Protein AF-A0A9P6EX40-F1 (afdb_monomer)

Solvent-accessible surface area (backbone atoms only — not comparable to full-atom values): 4508 Å² total; per-residue (Å²): 136,52,92,84,65,72,79,61,85,82,76,80,92,71,69,68,47,38,43,72,53,44,27,65,74,70,71,49,63,88,87,54,73,64,78,80,71,55,64,64,44,81,42,77,54,94,50,88,89,52,75,69,46,77,47,63,75,78,69,39,85,65,88,73,135

Secondary structure (DSSP, 8-state):
--TTTTS--PPPS----BHHHHHHHTT--SSS-TTTTPPPEEE--SSTTSPPEEE-PPPBS----

Sequence (65 aa):
ELPGLTDTTVPKRLGPKRANNIRKFFNLTKDDDVRKFVIRREVQPKNAEKKPYTKAPKIQRLVTP

Foldseek 3Di:
DDPPPPPDDDDDPADDQEQVRLCVVVVHDPPDDSVVSFDWDWDDDPDPPDDIDIDTHHRPPDDDD

pLDDT: mean 89.07, std 5.86, range [67.31, 95.62]

Mean predicted aligned error: 5.75 Å

Nearest PDB structures (foldseek):
  7r81-assembly1_H2  TM=9.266E-01  e=1.950E-08  Neurospora crassa
  7olc-assembly1_SG  TM=9.185E-01  e=2.238E-08  Thermochaetoides thermop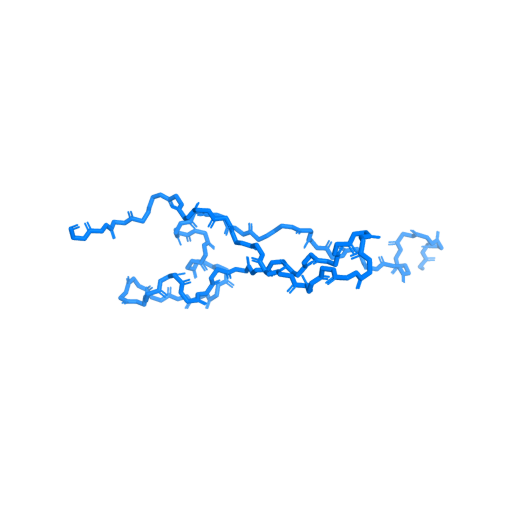hila DSM 1495
  8q87-assembly1_Af  TM=9.075E-01  e=1.017E-07  Gallus gallus
  8a98-assembly1_SG  TM=9.566E-01  e=1.890E-07  Leishmania major strain Friedlin
  9axv-assembly1_AJ  TM=8.637E-01  e=1.537E-07  Schizosaccharomyces pombe

Organism: NCBI:txid979761

InterPro domains:
  IPR001377 Small ribosomal subunit protein eS6 [PTHR11502] (1-65)

Structure (mmCIF, N/CA/C/O backbone):
data_AF-A0A9P6EX40-F1
#
_entry.id   AF-A0A9P6EX40-F1
#
loop_
_atom_site.group_PDB
_atom_site.id
_atom_site.type_symbol
_atom_site.label_atom_id
_atom_site.label_alt_id
_atom_site.label_comp_id
_atom_site.label_asym_id
_atom_site.label_entity_id
_atom_site.label_seq_id
_atom_site.pdbx_PDB_ins_code
_atom_site.Cartn_x
_atom_site.Cartn_y
_atom_site.Cartn_z
_atom_site.occupancy
_atom_site.B_iso_or_equiv
_atom_site.auth_seq_id
_atom_site.auth_comp_id
_atom_site.auth_asym_id
_atom_site.auth_atom_id
_atom_site.pdbx_PDB_model_num
ATOM 1 N N . GLU A 1 1 ? 31.198 7.906 5.553 1.00 67.31 1 GLU A N 1
ATOM 2 C CA . GLU A 1 1 ? 30.264 7.167 4.681 1.00 67.31 1 GLU A CA 1
ATOM 3 C C . GLU A 1 1 ? 31.033 6.047 4.013 1.00 67.31 1 GLU A C 1
ATOM 5 O O . GLU A 1 1 ? 32.203 6.249 3.699 1.00 67.31 1 GLU A O 1
ATOM 10 N N . LEU A 1 2 ? 30.444 4.855 3.929 1.00 80.81 2 LEU A N 1
ATOM 11 C CA . LEU A 1 2 ? 31.109 3.687 3.356 1.00 80.81 2 LEU A CA 1
ATOM 12 C C . LEU A 1 2 ? 30.554 3.442 1.954 1.00 80.81 2 LEU A C 1
ATOM 14 O O . LEU A 1 2 ? 29.339 3.218 1.838 1.00 80.81 2 LEU A O 1
ATOM 18 N N . PRO A 1 3 ? 31.423 3.441 0.923 1.00 83.56 3 PRO A N 1
ATOM 19 C CA . PRO A 1 3 ? 30.975 3.276 -0.441 1.00 83.56 3 PRO A CA 1
ATOM 20 C C . PRO A 1 3 ? 30.251 1.937 -0.601 1.00 83.56 3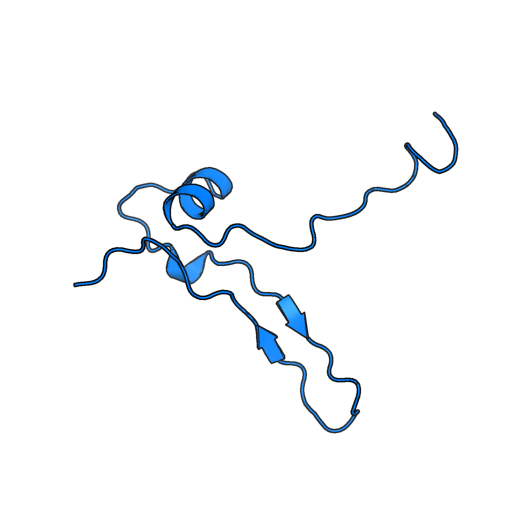 PRO A C 1
ATOM 22 O O . PRO A 1 3 ? 30.769 0.886 -0.219 1.00 83.56 3 PRO A O 1
ATOM 25 N N . GLY A 1 4 ? 29.029 1.983 -1.122 1.00 80.69 4 GLY A N 1
ATOM 26 C CA . GLY A 1 4 ? 28.190 0.807 -1.372 1.00 80.69 4 GLY A CA 1
ATOM 27 C C . GLY A 1 4 ? 27.254 0.372 -0.236 1.00 80.69 4 GLY A C 1
ATOM 28 O O . GLY A 1 4 ? 26.387 -0.463 -0.491 1.00 80.69 4 GLY A O 1
ATOM 29 N N . LEU A 1 5 ? 27.354 0.936 0.977 1.00 81.69 5 LEU A N 1
ATOM 30 C CA . LEU A 1 5 ? 26.419 0.631 2.078 1.00 81.69 5 LEU A CA 1
ATOM 31 C C . LEU A 1 5 ? 25.511 1.812 2.423 1.00 81.69 5 LEU A C 1
ATOM 33 O O . LEU A 1 5 ? 24.305 1.635 2.580 1.00 81.69 5 LEU A O 1
ATOM 37 N N . THR A 1 6 ? 26.083 3.008 2.543 1.00 86.25 6 THR A N 1
ATOM 38 C CA . THR A 1 6 ? 25.331 4.225 2.889 1.00 86.25 6 THR A CA 1
ATOM 39 C C . THR A 1 6 ? 24.835 4.996 1.669 1.00 86.25 6 THR A C 1
ATOM 41 O O . THR A 1 6 ? 23.936 5.818 1.803 1.00 86.25 6 THR A O 1
ATOM 44 N N . ASP A 1 7 ? 25.364 4.698 0.481 1.00 87.31 7 ASP A N 1
ATOM 45 C CA . ASP A 1 7 ? 25.108 5.497 -0.726 1.00 87.31 7 ASP A CA 1
ATOM 46 C C . ASP A 1 7 ? 23.807 5.118 -1.438 1.00 87.31 7 ASP A C 1
ATOM 48 O O . ASP A 1 7 ? 23.266 5.897 -2.221 1.00 87.31 7 ASP A O 1
ATOM 52 N N . THR A 1 8 ? 23.304 3.900 -1.209 1.00 87.69 8 THR A N 1
ATOM 53 C CA . THR A 1 8 ? 22.121 3.390 -1.908 1.00 87.69 8 THR A CA 1
ATOM 54 C C . THR A 1 8 ? 21.030 3.004 -0.925 1.00 87.69 8 THR A C 1
ATOM 56 O O . THR A 1 8 ? 21.258 2.313 0.066 1.00 87.69 8 THR A O 1
ATOM 59 N N . THR A 1 9 ? 19.804 3.438 -1.213 1.00 88.00 9 THR A N 1
ATOM 60 C CA . THR A 1 9 ? 18.622 3.042 -0.447 1.00 88.00 9 THR A CA 1
ATOM 61 C C . THR A 1 9 ? 17.822 2.029 -1.257 1.00 88.00 9 THR A C 1
ATOM 63 O O . THR A 1 9 ? 17.312 2.319 -2.338 1.00 88.00 9 THR A O 1
ATOM 66 N N . VAL A 1 10 ? 17.722 0.801 -0.747 1.00 89.50 10 VAL A N 1
ATOM 67 C CA . VAL A 1 10 ? 16.945 -0.262 -1.396 1.00 89.50 10 VAL A CA 1
ATOM 68 C C . VAL A 1 10 ? 15.516 -0.246 -0.844 1.00 89.50 10 VAL A C 1
ATOM 70 O O . VAL A 1 10 ? 15.318 -0.500 0.350 1.00 89.50 10 VAL A O 1
ATOM 73 N N . PRO A 1 11 ? 14.488 0.027 -1.670 1.00 91.12 11 PRO A N 1
ATOM 74 C CA . PRO A 1 11 ? 13.114 0.079 -1.195 1.00 91.12 11 PRO A CA 1
ATOM 75 C C . PRO A 1 11 ? 12.594 -1.311 -0.819 1.00 91.12 11 PRO A C 1
ATOM 77 O O . PRO A 1 11 ? 12.942 -2.335 -1.416 1.00 91.12 11 PRO A O 1
ATOM 80 N N . LYS A 1 12 ? 11.677 -1.357 0.154 1.00 90.25 12 LYS A N 1
ATOM 81 C CA . LYS A 1 12 ? 10.989 -2.602 0.512 1.00 90.25 12 LYS A CA 1
ATOM 82 C C . LYS A 1 12 ? 10.112 -3.062 -0.650 1.00 90.25 12 LYS A C 1
ATOM 84 O O . LYS A 1 12 ? 9.179 -2.380 -1.059 1.00 90.25 12 LYS A O 1
ATOM 89 N N . ARG A 1 13 ? 10.377 -4.275 -1.132 1.00 88.38 13 ARG A N 1
ATOM 90 C CA . ARG A 1 13 ? 9.699 -4.859 -2.299 1.00 88.38 13 ARG A CA 1
ATOM 91 C C . ARG A 1 13 ? 8.214 -5.175 -2.077 1.00 88.38 13 ARG A C 1
ATOM 93 O O . ARG A 1 13 ? 7.454 -5.200 -3.042 1.00 88.38 13 ARG A O 1
ATOM 100 N N . LEU A 1 14 ? 7.802 -5.489 -0.846 1.00 90.38 14 LEU A N 1
ATOM 101 C CA . LEU A 1 14 ? 6.436 -5.913 -0.523 1.00 90.38 14 LEU A CA 1
ATOM 102 C C . LEU A 1 14 ? 5.861 -5.104 0.638 1.00 90.38 14 LEU A C 1
ATOM 104 O O . LEU A 1 14 ? 6.532 -4.868 1.641 1.00 90.38 14 LEU A O 1
ATOM 108 N N . GLY A 1 15 ? 4.585 -4.748 0.502 1.00 91.50 15 GLY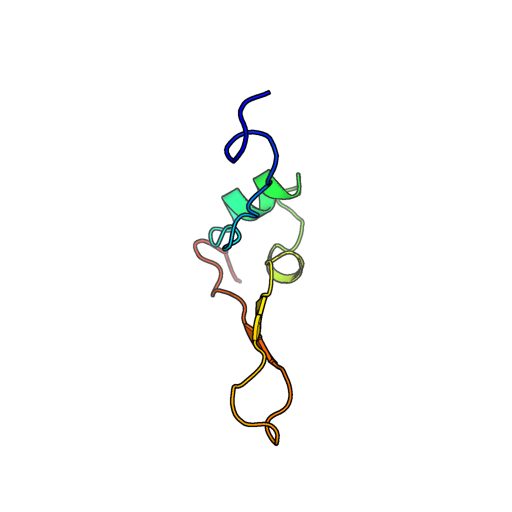 A N 1
ATOM 109 C CA . GLY A 1 15 ? 3.789 -4.149 1.563 1.00 91.50 15 GLY A CA 1
ATOM 110 C C . GLY A 1 15 ? 3.1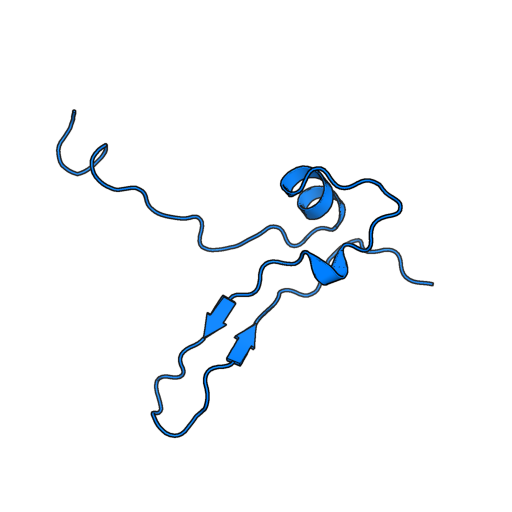65 -5.178 2.516 1.00 91.50 15 GLY A C 1
ATOM 111 O O . GLY A 1 15 ? 3.162 -6.384 2.243 1.00 91.50 15 GLY A O 1
ATOM 112 N N . PRO A 1 16 ? 2.591 -4.719 3.639 1.00 95.44 16 PRO A N 1
ATOM 113 C CA . PRO A 1 16 ? 1.883 -5.581 4.578 1.00 95.44 16 PRO A CA 1
ATOM 114 C C . PRO A 1 16 ? 0.608 -6.193 3.965 1.00 95.44 16 PRO A C 1
ATOM 116 O O . PRO A 1 16 ? -0.161 -5.524 3.285 1.00 95.44 16 PRO A O 1
ATOM 119 N N . LYS A 1 17 ? 0.355 -7.480 4.254 1.00 95.56 17 LYS A N 1
ATOM 120 C CA . LYS A 1 17 ? -0.836 -8.240 3.800 1.00 95.56 17 LYS A CA 1
ATOM 121 C C . LYS A 1 17 ? -1.949 -8.349 4.853 1.00 95.56 17 LYS A C 1
ATOM 123 O O . LYS A 1 17 ? -3.107 -8.594 4.523 1.00 95.56 17 LYS A O 1
ATOM 128 N N . ARG A 1 18 ? -1.604 -8.246 6.139 1.00 95.62 18 ARG A N 1
ATOM 129 C CA . ARG A 1 18 ? -2.552 -8.396 7.256 1.00 95.62 18 ARG A CA 1
ATOM 130 C C . ARG A 1 18 ? -3.249 -7.070 7.546 1.00 95.62 18 ARG A C 1
ATOM 132 O O . ARG A 1 18 ? -2.561 -6.057 7.648 1.00 95.62 18 ARG A O 1
ATOM 139 N N . ALA A 1 19 ? -4.562 -7.097 7.788 1.00 94.38 19 ALA A N 1
ATOM 140 C CA . ALA A 1 19 ? -5.358 -5.889 8.032 1.00 94.38 19 ALA A CA 1
ATOM 141 C C . ALA A 1 19 ? -4.780 -4.998 9.152 1.00 94.38 19 ALA A C 1
ATOM 143 O O . ALA A 1 19 ? -4.553 -3.813 8.941 1.00 94.38 19 ALA A O 1
ATOM 144 N N . ASN A 1 20 ? -4.428 -5.575 10.308 1.00 94.25 20 ASN A N 1
ATOM 145 C CA . ASN A 1 20 ? -3.859 -4.805 11.426 1.00 94.25 20 ASN A CA 1
ATOM 146 C C . ASN A 1 20 ? -2.494 -4.174 11.110 1.00 94.25 20 ASN A C 1
ATOM 148 O O . ASN A 1 20 ? -2.184 -3.114 11.640 1.00 94.25 20 ASN A O 1
ATOM 152 N N . ASN A 1 21 ? -1.685 -4.790 10.243 1.00 95.19 21 ASN A N 1
ATOM 153 C CA . ASN A 1 21 ? -0.391 -4.221 9.860 1.00 95.19 21 ASN A CA 1
ATOM 154 C C . ASN A 1 21 ? -0.554 -3.107 8.826 1.00 95.19 21 ASN A C 1
ATOM 156 O O . ASN A 1 21 ? 0.214 -2.157 8.857 1.00 95.19 21 ASN A O 1
ATOM 160 N N . ILE A 1 22 ? -1.551 -3.204 7.942 1.00 94.75 22 ILE A N 1
ATOM 161 C CA . ILE A 1 22 ? -1.887 -2.116 7.017 1.00 94.75 22 ILE A CA 1
ATOM 162 C C . ILE A 1 22 ? -2.404 -0.907 7.810 1.00 94.75 22 ILE A C 1
ATOM 164 O O . ILE A 1 22 ? -1.936 0.201 7.573 1.00 94.75 22 ILE A O 1
ATOM 168 N N . ARG A 1 23 ? -3.265 -1.124 8.820 1.00 94.19 23 ARG A N 1
ATOM 169 C CA . ARG A 1 23 ? -3.716 -0.047 9.721 1.00 94.19 23 ARG A CA 1
ATOM 170 C C . ARG A 1 23 ? -2.552 0.651 10.419 1.00 94.19 23 ARG A C 1
ATOM 172 O O . ARG A 1 23 ? -2.459 1.866 10.359 1.00 94.19 23 ARG A O 1
ATOM 179 N N . LYS A 1 24 ? -1.629 -0.116 11.012 1.00 94.94 24 LYS A N 1
ATOM 180 C CA . LYS A 1 24 ? -0.426 0.436 11.659 1.00 94.94 24 LYS A CA 1
ATOM 181 C C . LYS A 1 24 ? 0.496 1.178 10.691 1.00 94.94 24 LYS A C 1
ATOM 183 O O . LYS A 1 24 ? 1.135 2.134 11.092 1.00 94.94 24 LYS A O 1
ATOM 188 N N . PHE A 1 25 ? 0.603 0.722 9.444 1.00 94.00 25 PHE A N 1
ATOM 189 C CA . PHE A 1 25 ? 1.507 1.324 8.464 1.00 94.00 25 PHE A CA 1
ATOM 190 C C . PHE A 1 25 ? 1.029 2.705 7.998 1.00 94.00 25 PHE A C 1
ATOM 192 O O . PHE A 1 25 ? 1.847 3.593 7.797 1.00 94.00 25 PHE A O 1
ATOM 199 N N . PHE A 1 26 ? -0.286 2.882 7.855 1.00 94.62 26 PHE A N 1
ATOM 200 C CA . PHE A 1 26 ? -0.903 4.136 7.411 1.00 94.62 26 PHE A CA 1
ATOM 201 C C . PHE A 1 26 ? -1.557 4.934 8.551 1.00 94.62 26 PHE A C 1
ATOM 203 O O . PHE A 1 26 ? -2.265 5.895 8.278 1.00 94.62 26 PHE A O 1
ATOM 210 N N . ASN A 1 27 ? -1.343 4.539 9.813 1.00 94.19 27 ASN A N 1
ATOM 211 C CA . ASN A 1 27 ? -1.986 5.123 10.998 1.00 94.19 27 ASN A CA 1
ATOM 212 C C . ASN A 1 27 ? -3.520 5.249 10.878 1.00 94.19 27 ASN A C 1
ATOM 214 O O . ASN A 1 27 ? -4.106 6.245 11.289 1.00 94.19 27 ASN A O 1
ATOM 218 N N . LEU A 1 28 ? -4.169 4.224 10.317 1.00 93.81 28 LEU A N 1
ATOM 219 C CA . LEU A 1 28 ? -5.622 4.185 10.136 1.00 93.81 28 LEU A CA 1
ATOM 220 C C . LEU A 1 28 ? -6.343 3.788 11.424 1.00 93.81 28 LEU A C 1
ATOM 222 O O . LEU A 1 28 ? -5.833 2.998 12.232 1.00 93.81 28 LEU A O 1
ATOM 226 N N . THR A 1 29 ? -7.579 4.255 11.553 1.00 92.62 29 THR A N 1
ATOM 227 C CA . THR A 1 29 ? -8.493 3.832 12.613 1.00 92.62 29 THR A CA 1
ATOM 228 C C . THR A 1 29 ? -9.127 2.473 12.278 1.00 92.62 29 THR A C 1
ATOM 2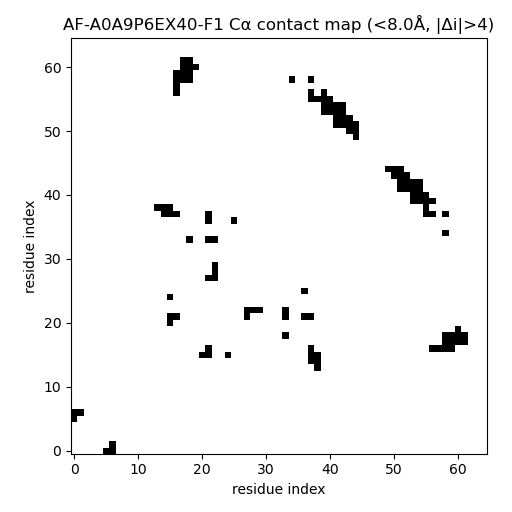30 O O . THR A 1 29 ? -8.854 1.850 11.244 1.00 92.62 29 THR A O 1
ATOM 233 N N . LYS A 1 30 ? -9.927 1.923 13.198 1.00 87.00 30 LYS A N 1
ATOM 234 C CA . LYS A 1 30 ? -10.591 0.627 12.971 1.00 87.00 30 LYS A CA 1
ATOM 235 C C . LYS A 1 30 ? -11.738 0.726 11.966 1.00 87.00 30 LYS A C 1
ATOM 237 O O . LYS A 1 30 ? -11.988 -0.277 11.293 1.00 87.00 30 LYS A O 1
ATOM 242 N N . ASP A 1 31 ? -12.350 1.902 11.872 1.00 88.56 31 ASP A N 1
ATOM 243 C CA . ASP A 1 31 ? -13.526 2.190 11.047 1.00 88.56 31 ASP A CA 1
ATOM 244 C C . ASP A 1 31 ? -13.162 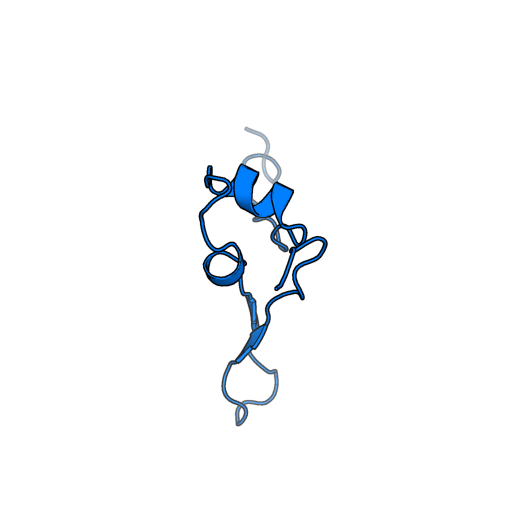2.376 9.566 1.00 88.56 31 ASP A C 1
ATOM 246 O O . ASP A 1 31 ? -13.994 2.188 8.680 1.00 88.56 31 ASP A O 1
ATOM 250 N N . ASP A 1 32 ? -11.889 2.663 9.283 1.00 89.50 32 ASP A N 1
ATOM 251 C CA . ASP A 1 32 ? -11.390 2.849 7.926 1.00 89.50 32 ASP A CA 1
ATOM 252 C C . ASP A 1 32 ? -11.326 1.535 7.129 1.00 89.50 32 ASP A C 1
ATOM 254 O O . ASP A 1 32 ? -10.819 0.497 7.584 1.00 89.50 32 ASP A O 1
ATOM 258 N N . ASP A 1 33 ? -11.768 1.598 5.869 1.00 91.25 33 ASP A N 1
ATOM 259 C CA . ASP A 1 33 ? -11.690 0.465 4.948 1.00 91.25 33 ASP A CA 1
ATOM 260 C C . ASP A 1 33 ? -10.254 0.223 4.464 1.00 91.25 33 ASP A C 1
ATOM 262 O O . ASP A 1 33 ? -9.719 0.894 3.578 1.00 91.25 33 ASP A O 1
ATOM 266 N N . VAL A 1 34 ? -9.662 -0.841 4.999 1.00 92.56 34 VAL A N 1
ATOM 267 C CA . VAL A 1 34 ? -8.296 -1.290 4.714 1.00 92.56 34 VAL A CA 1
ATOM 268 C C . VAL A 1 34 ? -8.093 -1.722 3.251 1.00 92.56 34 VAL A C 1
ATOM 270 O O . VAL A 1 34 ? -6.953 -1.781 2.787 1.00 92.56 34 VAL A O 1
ATOM 273 N N . ARG A 1 35 ? -9.162 -2.031 2.496 1.00 91.25 35 ARG A N 1
ATOM 274 C CA . ARG A 1 35 ? -9.063 -2.512 1.100 1.00 91.25 35 ARG A CA 1
ATOM 275 C C . ARG A 1 35 ? -8.486 -1.471 0.149 1.00 91.25 35 ARG A C 1
ATOM 277 O O . ARG A 1 35 ? -7.774 -1.836 -0.787 1.00 91.25 35 ARG A O 1
ATOM 284 N N . LYS A 1 36 ? -8.769 -0.196 0.409 1.00 91.19 36 LYS A N 1
ATOM 285 C CA . LYS A 1 36 ? -8.326 0.937 -0.416 1.00 91.19 36 LYS A CA 1
ATOM 286 C C . LYS A 1 36 ? -6.827 1.208 -0.273 1.00 91.19 36 LYS A C 1
ATOM 288 O O . LYS A 1 36 ? -6.194 1.655 -1.220 1.00 91.19 36 LYS A O 1
ATOM 293 N N . PHE A 1 37 ? -6.253 0.862 0.879 1.00 92.50 37 PHE A N 1
ATOM 294 C CA . PHE A 1 37 ? -4.874 1.192 1.250 1.00 92.50 37 PHE A CA 1
ATOM 295 C C . PHE A 1 37 ? -3.880 0.041 1.029 1.00 92.50 37 PHE A C 1
ATOM 297 O O . PHE A 1 37 ? -2.734 0.101 1.470 1.00 92.50 37 PHE A O 1
ATOM 304 N N . VAL A 1 38 ? -4.279 -1.041 0.352 1.00 92.81 38 VAL A N 1
ATOM 305 C CA . VAL A 1 38 ? -3.343 -2.126 0.025 1.00 92.81 38 VAL A CA 1
ATOM 306 C C . VAL A 1 38 ? -2.376 -1.675 -1.061 1.00 92.81 38 VAL A C 1
ATOM 308 O O . VAL A 1 38 ? -2.782 -1.343 -2.173 1.00 92.81 38 VAL A O 1
ATOM 311 N N . ILE A 1 39 ? -1.081 -1.764 -0.761 1.00 92.31 39 ILE A N 1
ATOM 312 C CA . ILE A 1 39 ? -0.016 -1.463 -1.718 1.00 92.31 39 ILE A CA 1
ATOM 313 C C . ILE A 1 39 ? -0.114 -2.419 -2.910 1.00 92.31 39 ILE A C 1
ATOM 315 O O . ILE A 1 39 ? -0.083 -3.648 -2.759 1.00 92.31 39 ILE A O 1
ATOM 319 N N . ARG A 1 40 ? -0.216 -1.837 -4.106 1.00 91.88 40 ARG A N 1
ATOM 320 C CA . ARG A 1 40 ? -0.236 -2.564 -5.375 1.00 91.88 40 ARG A CA 1
ATOM 321 C C . ARG A 1 40 ? 1.132 -2.467 -6.031 1.00 91.88 40 ARG A C 1
ATOM 323 O O . ARG A 1 40 ? 1.831 -1.471 -5.894 1.00 91.88 40 ARG A O 1
ATOM 330 N N . ARG A 1 41 ? 1.498 -3.514 -6.760 1.00 90.00 41 ARG A N 1
ATOM 331 C CA . ARG A 1 41 ? 2.696 -3.540 -7.595 1.00 90.00 41 ARG A CA 1
ATOM 332 C C . ARG A 1 41 ? 2.288 -3.525 -9.0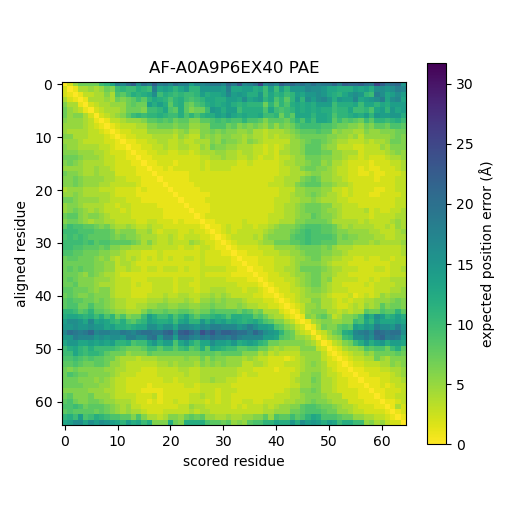54 1.00 90.00 41 ARG A C 1
ATOM 334 O O . ARG A 1 41 ? 1.526 -4.397 -9.478 1.00 90.00 41 ARG A O 1
ATOM 341 N N . GLU A 1 42 ? 2.827 -2.583 -9.808 1.00 88.44 42 GLU A N 1
ATOM 342 C CA . GLU A 1 42 ? 2.740 -2.592 -11.262 1.00 88.44 42 GLU A CA 1
ATOM 343 C C . GLU A 1 42 ? 3.665 -3.673 -11.816 1.00 88.44 42 GLU A C 1
ATOM 345 O O . GLU A 1 42 ? 4.824 -3.810 -11.4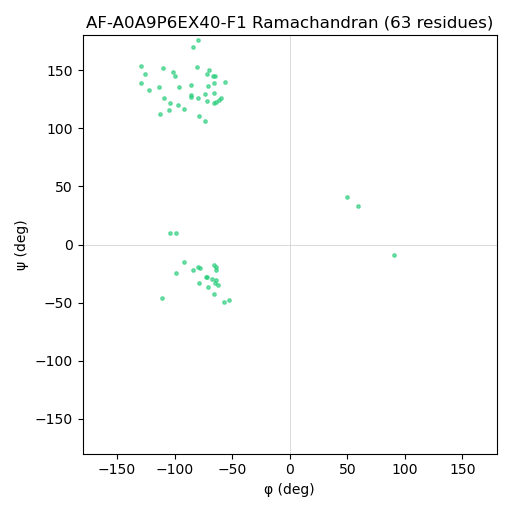15 1.00 88.44 42 GLU A O 1
ATOM 350 N N . VAL A 1 43 ? 3.123 -4.512 -12.689 1.00 87.62 43 VAL A N 1
ATOM 351 C CA . VAL A 1 43 ? 3.876 -5.552 -13.376 1.00 87.62 43 VAL A CA 1
ATOM 352 C C . VAL A 1 43 ? 3.915 -5.174 -14.842 1.00 87.62 43 VAL A C 1
ATOM 354 O O . VAL A 1 43 ? 2.885 -5.216 -15.512 1.00 87.62 43 VAL A O 1
ATOM 357 N N . GLN A 1 44 ? 5.110 -4.830 -15.317 1.00 85.00 44 GLN A N 1
ATOM 358 C CA . GLN A 1 44 ? 5.399 -4.702 -16.738 1.00 85.00 44 GLN A CA 1
ATOM 359 C C . GLN A 1 44 ? 5.603 -6.116 -17.301 1.00 85.00 44 GLN A C 1
ATOM 361 O O . GLN A 1 44 ? 6.546 -6.807 -16.891 1.00 85.00 44 GLN A O 1
ATOM 366 N N . PRO A 1 45 ? 4.686 -6.626 -18.139 1.00 82.56 45 PRO A N 1
ATOM 367 C CA . PRO A 1 45 ? 4.855 -7.935 -18.745 1.00 82.56 45 PRO A CA 1
ATOM 368 C C . PRO A 1 45 ? 6.043 -7.906 -19.713 1.00 82.56 45 PRO A C 1
ATOM 370 O O . PRO A 1 45 ? 6.278 -6.922 -20.400 1.00 82.56 45 PRO A O 1
ATOM 373 N N . LYS A 1 46 ? 6.782 -9.016 -19.799 1.00 79.94 46 LYS A N 1
ATOM 374 C CA . LYS A 1 46 ? 7.919 -9.145 -20.731 1.00 79.94 46 LYS A CA 1
ATOM 375 C C . LYS A 1 46 ? 7.503 -9.121 -22.207 1.00 79.94 46 LYS A C 1
ATOM 377 O O . LYS A 1 46 ? 8.353 -8.960 -23.068 1.00 79.94 46 LYS A O 1
ATOM 382 N N . ASN A 1 47 ? 6.222 -9.352 -22.488 1.00 80.56 47 ASN A N 1
ATOM 383 C CA . ASN A 1 47 ? 5.687 -9.364 -23.840 1.00 80.56 47 ASN A CA 1
ATOM 384 C C . ASN A 1 47 ? 5.063 -7.994 -24.142 1.00 80.56 47 ASN A C 1
ATOM 386 O O . ASN A 1 47 ? 4.151 -7.583 -23.421 1.00 80.56 47 ASN A O 1
ATOM 390 N N . ALA A 1 48 ? 5.567 -7.312 -25.173 1.00 69.56 48 ALA A N 1
ATOM 391 C CA . ALA A 1 48 ? 5.300 -5.899 -25.458 1.00 69.56 48 ALA A CA 1
ATOM 392 C C . ALA A 1 48 ? 3.829 -5.589 -25.799 1.00 69.56 48 ALA A C 1
ATOM 394 O O . ALA A 1 48 ? 3.379 -4.463 -25.621 1.00 69.56 48 ALA A O 1
ATOM 395 N N . GLU A 1 49 ? 3.058 -6.587 -26.235 1.00 79.31 49 GLU A N 1
ATOM 396 C CA . GLU A 1 49 ? 1.633 -6.427 -26.563 1.00 79.31 49 GLU A CA 1
ATOM 397 C C . GLU A 1 49 ? 0.720 -6.426 -25.330 1.00 79.31 49 GLU A C 1
ATOM 399 O O . GLU A 1 49 ? -0.432 -5.985 -25.385 1.00 79.31 49 GLU A O 1
ATOM 404 N N . LYS A 1 50 ? 1.200 -6.941 -24.192 1.00 80.19 50 LYS A N 1
ATOM 405 C CA . LYS A 1 50 ? 0.384 -7.028 -22.980 1.00 80.19 50 LYS A CA 1
ATOM 406 C C . LYS A 1 50 ? 0.476 -5.720 -22.209 1.00 80.19 50 LYS A C 1
ATOM 408 O O . LYS A 1 50 ? 1.555 -5.249 -21.872 1.00 80.19 50 LYS A O 1
ATOM 413 N N . LYS A 1 51 ? -0.684 -5.163 -21.865 1.00 83.81 51 LYS A N 1
ATOM 414 C CA . LYS A 1 51 ? -0.753 -3.950 -21.047 1.00 83.81 51 LYS A CA 1
ATOM 415 C C . LYS A 1 51 ? -0.210 -4.218 -19.635 1.00 83.81 51 LYS A C 1
ATOM 417 O O . LYS A 1 51 ? -0.434 -5.311 -19.096 1.00 83.81 51 LYS A O 1
ATOM 422 N N . PRO A 1 52 ? 0.461 -3.234 -19.012 1.00 87.56 52 PRO A N 1
ATOM 423 C CA . PRO A 1 52 ? 0.826 -3.315 -17.607 1.00 87.56 52 PRO A CA 1
ATOM 424 C C . PRO A 1 52 ? -0.408 -3.544 -16.740 1.00 87.56 52 PRO A C 1
ATOM 426 O O . PRO A 1 52 ? -1.470 -2.965 -16.970 1.00 87.56 52 PRO A O 1
ATOM 429 N N . TYR A 1 53 ? -0.267 -4.397 -15.728 1.00 88.88 53 TYR A N 1
ATOM 430 C CA . TYR A 1 53 ? -1.341 -4.671 -14.779 1.00 88.88 53 TYR A CA 1
ATOM 431 C C . TYR A 1 53 ? -0.855 -4.519 -13.345 1.00 88.88 53 TYR A C 1
ATOM 433 O O . TYR A 1 53 ? 0.313 -4.739 -13.023 1.00 88.88 53 TYR A O 1
ATOM 441 N N . THR A 1 54 ? -1.784 -4.196 -12.448 1.00 91.31 54 THR A N 1
ATOM 442 C CA . THR A 1 54 ? -1.485 -4.068 -11.022 1.00 91.31 54 THR A CA 1
ATOM 443 C C . THR A 1 54 ? -1.820 -5.362 -10.285 1.00 91.31 54 THR A C 1
ATOM 445 O O . THR A 1 54 ? -2.872 -5.973 -10.492 1.00 91.31 54 THR A O 1
ATOM 448 N N . LYS A 1 55 ? -0.924 -5.813 -9.404 1.00 90.69 55 LYS A N 1
ATOM 449 C CA . LYS A 1 55 ? -1.164 -6.945 -8.497 1.00 90.69 55 LYS A CA 1
ATOM 450 C C . LYS A 1 55 ? -1.199 -6.461 -7.058 1.00 90.69 55 LYS A C 1
ATOM 452 O O . LYS A 1 55 ? -0.327 -5.711 -6.630 1.00 90.69 55 LYS A O 1
ATOM 457 N N . ALA A 1 56 ? -2.179 -6.954 -6.312 1.00 92.88 56 ALA A N 1
ATOM 458 C CA . ALA A 1 56 ? -2.320 -6.733 -4.881 1.00 92.88 56 ALA A CA 1
ATOM 459 C C . ALA A 1 56 ? -2.436 -8.087 -4.162 1.00 92.88 56 ALA A C 1
ATOM 461 O O . ALA A 1 56 ? -2.997 -9.033 -4.728 1.00 92.88 56 ALA A O 1
ATOM 462 N N . PRO A 1 57 ? -1.916 -8.218 -2.934 1.00 94.06 57 PRO A N 1
ATOM 463 C CA . PRO A 1 57 ? -2.131 -9.409 -2.128 1.00 94.06 57 PRO A CA 1
ATOM 464 C C . PRO A 1 57 ? -3.580 -9.486 -1.618 1.00 94.06 57 PRO A C 1
ATOM 466 O O . PRO A 1 57 ? -4.185 -8.475 -1.271 1.00 94.06 57 PRO A O 1
ATOM 469 N N . LYS A 1 58 ? -4.121 -10.705 -1.487 1.00 93.88 58 LYS A N 1
ATOM 470 C CA . LYS A 1 58 ? -5.381 -10.940 -0.760 1.00 93.88 58 LYS A CA 1
ATOM 471 C C . LYS A 1 58 ? -5.190 -10.578 0.714 1.00 93.88 58 LYS A C 1
ATOM 473 O O . LYS A 1 58 ? -4.318 -11.155 1.366 1.00 93.88 58 LYS A O 1
ATOM 478 N N . 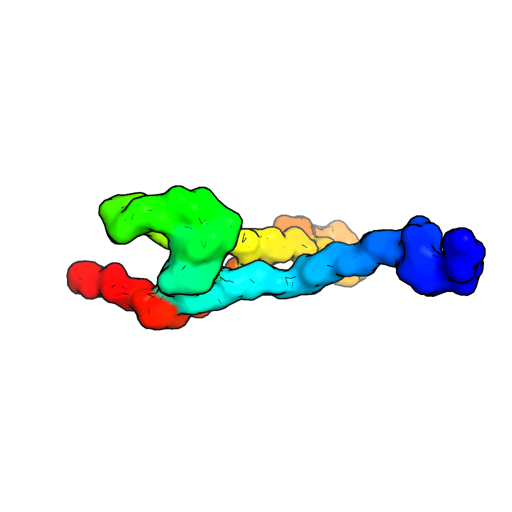ILE A 1 59 ? -5.997 -9.659 1.236 1.00 94.56 59 ILE A N 1
ATOM 479 C CA . ILE A 1 59 ? -5.885 -9.205 2.627 1.00 94.56 59 ILE A CA 1
ATOM 480 C C . ILE A 1 59 ? -6.215 -10.362 3.564 1.00 94.56 59 ILE A C 1
ATOM 482 O O . ILE A 1 59 ? -7.227 -11.043 3.404 1.00 94.56 59 ILE A O 1
ATOM 486 N N . GLN A 1 60 ? -5.347 -10.591 4.545 1.00 95.56 60 GLN A N 1
ATOM 487 C CA . GLN A 1 60 ? -5.554 -11.615 5.562 1.00 95.56 60 GLN A CA 1
ATOM 488 C C . GLN A 1 60 ? -6.082 -10.983 6.856 1.00 95.56 60 GLN A C 1
ATOM 490 O O . GLN A 1 60 ? -5.650 -9.890 7.234 1.00 95.56 60 GLN A O 1
ATOM 495 N N . ARG A 1 61 ? -6.955 -11.710 7.569 1.00 92.69 61 ARG A N 1
ATOM 496 C CA . ARG A 1 61 ? -7.603 -11.266 8.819 1.00 92.69 61 ARG A CA 1
ATOM 497 C C . ARG A 1 61 ? -8.431 -9.983 8.651 1.00 92.69 61 ARG A C 1
ATOM 499 O O . ARG A 1 61 ? -8.473 -9.155 9.555 1.00 92.69 61 ARG A O 1
ATOM 506 N N . LEU A 1 62 ? -9.041 -9.804 7.481 1.00 91.62 62 LEU A N 1
ATOM 507 C CA . LEU A 1 62 ? -10.087 -8.808 7.285 1.00 91.62 62 LEU A CA 1
ATOM 508 C C . LEU A 1 62 ? -11.416 -9.438 7.700 1.00 91.62 62 LEU A C 1
ATOM 510 O O . LEU A 1 62 ? -11.736 -10.520 7.218 1.00 91.62 62 LEU A O 1
ATOM 514 N N . VAL A 1 63 ? -12.153 -8.775 8.585 1.00 90.12 63 VAL A N 1
ATOM 515 C CA . VAL A 1 63 ? -13.525 -9.164 8.922 1.00 90.12 63 VAL A CA 1
ATOM 516 C C . VAL A 1 63 ? -14.424 -8.634 7.812 1.00 90.12 63 VAL A C 1
ATOM 518 O O . VAL A 1 63 ? -14.335 -7.458 7.458 1.00 90.12 63 VAL A O 1
ATOM 521 N N . THR A 1 64 ? -15.221 -9.510 7.216 1.00 86.06 64 THR A N 1
ATOM 522 C CA . THR A 1 64 ? -16.266 -9.143 6.258 1.00 86.06 64 THR A CA 1
ATOM 523 C C . THR A 1 64 ? -17.626 -9.388 6.905 1.00 86.06 64 THR A C 1
ATOM 525 O O . THR A 1 64 ? -17.691 -10.259 7.774 1.00 86.06 64 THR A O 1
ATOM 528 N N . PRO A 1 65 ? -18.673 -8.639 6.518 1.00 83.81 65 PRO A N 1
ATOM 529 C CA . PRO A 1 65 ? -20.046 -9.047 6.793 1.00 83.81 65 PRO A CA 1
ATOM 530 C C . PRO A 1 65 ? -20.326 -10.453 6.252 1.00 83.81 65 PRO A C 1
ATOM 532 O O . PRO A 1 65 ? -19.615 -10.864 5.296 1.00 83.81 65 PRO A O 1
#

Radius of gyration: 16.53 Å; Cα contacts (8 Å, |Δi|>4): 62; chains: 1; bounding box: 51×19×40 Å